Protein AF-A0A1G2TMY6-F1 (afdb_monomer)

Organism: NCBI:txid1802751

Secondary structure (DSSP, 8-state):
--HHHHHHHHHTHHHHHHHHHHHS-EEEEEEEEEEEEEEE--SSS--EEEEEEEEEETTS-EEEEEEEEETHHHHSGGG-------HHHHTTEEEEESS--PPPHHHHHHHHHHHHHHHHHHHHHHHHTTTEEESSEEEEEEEES--TT--TTTEEE--HHHHHH--SGGGB-

Radius of gyration: 19.14 Å; Cα contacts (8 Å, |Δi|>4): 267; chains: 1; bounding box: 51×48×42 Å

Mean predicted aligned error: 6.4 Å

Structure (mmCIF, N/CA/C/O backbone):
data_AF-A0A1G2TMY6-F1
#
_entry.id   AF-A0A1G2TMY6-F1
#
loop_
_atom_site.group_PDB
_atom_site.id
_atom_site.type_symbol
_atom_site.label_atom_id
_atom_site.label_alt_id
_atom_site.label_comp_id
_atom_site.label_asym_id
_atom_site.label_entity_id
_atom_site.label_seq_id
_atom_site.pdbx_PDB_ins_code
_atom_site.Cartn_x
_atom_site.Cartn_y
_atom_site.Cartn_z
_atom_site.occupancy
_atom_site.B_iso_or_equiv
_atom_site.auth_seq_id
_atom_site.auth_comp_id
_atom_site.auth_asym_id
_atom_site.auth_atom_id
_atom_site.pdbx_PDB_model_num
ATOM 1 N N . MET A 1 1 ? -22.319 -30.934 6.526 1.00 60.34 1 MET A N 1
ATOM 2 C CA . MET A 1 1 ? -22.641 -29.942 7.576 1.00 60.34 1 MET A CA 1
ATOM 3 C C . MET A 1 1 ? -23.218 -30.672 8.771 1.00 60.34 1 MET A C 1
ATOM 5 O O . MET A 1 1 ? -24.170 -31.423 8.596 1.00 60.34 1 MET A O 1
ATOM 9 N N . ASP A 1 2 ? -22.634 -30.488 9.951 1.00 83.44 2 ASP A N 1
ATOM 10 C CA . ASP A 1 2 ? -23.089 -31.143 11.178 1.00 83.44 2 ASP A CA 1
ATOM 11 C C . ASP A 1 2 ? -24.296 -30.393 11.778 1.00 83.44 2 ASP A C 1
ATOM 13 O O . ASP A 1 2 ? -24.218 -29.207 12.109 1.00 83.44 2 ASP A O 1
ATOM 17 N N . LYS A 1 3 ? -25.436 -31.083 11.905 1.00 82.94 3 LYS A N 1
ATOM 18 C CA . LYS A 1 3 ? -26.683 -30.517 12.448 1.00 82.94 3 LYS A CA 1
ATOM 19 C C . LYS A 1 3 ? -26.551 -30.120 13.921 1.00 82.94 3 LYS A C 1
ATOM 21 O O . LYS A 1 3 ? -27.228 -29.184 14.348 1.00 82.94 3 LYS A O 1
ATOM 26 N N . ASN A 1 4 ? -25.689 -30.790 14.686 1.00 84.94 4 ASN A N 1
ATOM 27 C CA . ASN A 1 4 ? -25.451 -30.450 16.089 1.00 84.94 4 ASN A CA 1
ATOM 28 C C . ASN A 1 4 ? -24.641 -29.160 16.218 1.00 84.94 4 ASN A C 1
ATOM 30 O O . ASN A 1 4 ? -24.955 -28.332 17.072 1.00 84.94 4 ASN A O 1
ATOM 34 N N . TYR A 1 5 ? -23.676 -28.942 15.321 1.00 82.50 5 TYR A N 1
ATOM 35 C CA . TYR A 1 5 ? -22.925 -27.690 15.249 1.00 82.50 5 TYR A CA 1
ATOM 36 C C . TYR A 1 5 ? -23.848 -26.493 14.983 1.00 82.50 5 TYR A C 1
ATOM 38 O O . TYR A 1 5 ? -23.837 -25.534 15.750 1.00 82.50 5 TYR A O 1
ATOM 46 N N . ILE A 1 6 ? -24.718 -26.577 13.966 1.00 81.69 6 ILE A N 1
ATOM 47 C CA . ILE A 1 6 ? -25.663 -25.494 13.631 1.00 81.69 6 ILE A CA 1
ATOM 48 C C . ILE A 1 6 ? -26.624 -25.222 14.795 1.00 81.69 6 ILE A C 1
ATOM 50 O O . ILE A 1 6 ? -26.871 -24.070 15.141 1.00 81.69 6 ILE A O 1
ATOM 54 N N . ARG A 1 7 ? -27.154 -26.273 15.432 1.00 87.56 7 ARG A N 1
ATOM 55 C CA . ARG A 1 7 ? -28.088 -26.127 16.557 1.00 87.56 7 ARG A CA 1
ATOM 56 C C . ARG A 1 7 ? -27.420 -25.489 17.781 1.00 87.56 7 ARG A C 1
ATOM 58 O O . ARG A 1 7 ? -28.053 -24.674 18.446 1.00 87.56 7 ARG A O 1
ATOM 65 N N . ASN A 1 8 ? -26.162 -25.827 18.062 1.00 84.50 8 ASN A N 1
ATOM 66 C CA . ASN A 1 8 ? -25.393 -25.205 19.142 1.00 84.50 8 ASN A CA 1
ATOM 67 C C . ASN A 1 8 ? -25.016 -23.756 18.814 1.00 84.50 8 ASN A C 1
ATOM 69 O O . ASN A 1 8 ? -25.155 -22.894 19.677 1.00 84.50 8 ASN A O 1
ATOM 73 N N . TRP A 1 9 ? -24.619 -23.469 17.569 1.00 83.00 9 TRP A N 1
ATOM 74 C CA . TRP A 1 9 ? -24.350 -22.103 17.122 1.00 83.00 9 TRP A CA 1
ATOM 75 C C . TRP A 1 9 ? -25.597 -21.225 17.247 1.00 83.00 9 TRP A C 1
ATOM 77 O O . TRP A 1 9 ? -25.520 -20.161 17.837 1.00 83.00 9 TRP A O 1
ATOM 87 N N . LEU A 1 10 ? -26.766 -21.695 16.797 1.00 87.06 10 LEU A N 1
ATOM 88 C CA . LEU A 1 10 ? -28.028 -20.953 16.917 1.00 87.06 10 LEU A CA 1
ATOM 89 C C . LEU A 1 10 ? -28.463 -20.723 18.369 1.00 87.06 10 LEU A C 1
ATOM 91 O O . LEU A 1 10 ? -29.061 -19.694 18.656 1.00 87.06 10 LEU A O 1
ATOM 95 N N . LYS A 1 11 ? -28.184 -21.651 19.292 1.00 92.50 11 LYS A N 1
ATOM 96 C CA . LYS A 1 11 ? -28.481 -21.450 20.722 1.00 92.50 11 LYS A CA 1
ATOM 97 C C . LYS A 1 11 ? -27.582 -20.391 21.357 1.00 92.50 11 LYS A C 1
ATOM 99 O O . LYS A 1 11 ? -28.067 -19.592 22.148 1.00 92.50 11 LYS A O 1
ATOM 104 N N . ASN A 1 12 ? -26.311 -20.363 20.960 1.00 89.81 12 ASN A N 1
ATOM 105 C CA . ASN A 1 12 ? -25.280 -19.504 21.545 1.00 89.81 12 ASN A CA 1
ATOM 106 C C . ASN A 1 12 ? -24.831 -18.404 20.569 1.00 89.81 12 ASN A C 1
ATOM 108 O O . ASN A 1 12 ? -23.6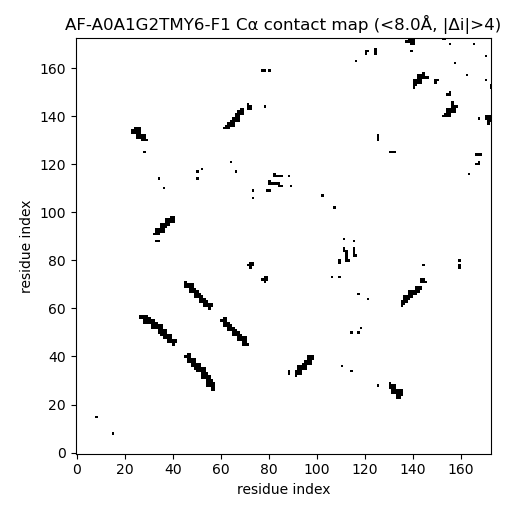82 -17.956 20.611 1.00 89.81 12 ASN A O 1
ATOM 112 N N . TRP A 1 13 ? -25.702 -18.003 19.637 1.00 88.31 13 TRP A N 1
ATOM 113 C CA . TRP A 1 13 ? -25.308 -17.190 18.481 1.00 88.31 13 TRP A CA 1
ATOM 114 C C . TRP A 1 13 ? -24.781 -15.826 18.912 1.00 88.31 13 TRP A C 1
ATOM 116 O O . TRP A 1 13 ? -23.799 -15.351 18.358 1.00 88.31 13 TRP A O 1
ATOM 126 N N . ARG A 1 14 ? -25.394 -15.226 19.939 1.00 86.25 14 ARG A N 1
ATOM 127 C CA . ARG A 1 14 ? -25.012 -13.914 20.464 1.00 86.25 14 ARG A CA 1
ATOM 128 C C . ARG A 1 14 ? -23.621 -13.944 21.090 1.00 86.25 14 ARG A C 1
ATOM 130 O O . ARG A 1 14 ? -22.816 -13.074 20.801 1.00 86.25 14 ARG A O 1
ATOM 137 N N . GLU A 1 15 ? -23.327 -14.945 21.912 1.00 88.12 15 GLU A N 1
ATOM 138 C CA . GLU A 1 15 ? -22.010 -15.117 22.543 1.00 88.12 15 GLU A CA 1
ATOM 139 C C . GLU A 1 15 ? -20.947 -15.482 21.510 1.00 88.12 15 GLU A C 1
ATOM 141 O O . GLU A 1 15 ? -19.846 -14.944 21.533 1.00 88.12 15 GLU A O 1
ATOM 146 N N . SER A 1 16 ? -21.298 -16.346 20.555 1.00 83.44 16 SER A N 1
ATOM 147 C CA . SER A 1 16 ? -20.417 -16.695 19.441 1.00 83.44 16 SER A CA 1
ATOM 148 C C . SER A 1 16 ? -20.110 -15.470 18.581 1.00 83.44 16 SER A C 1
ATO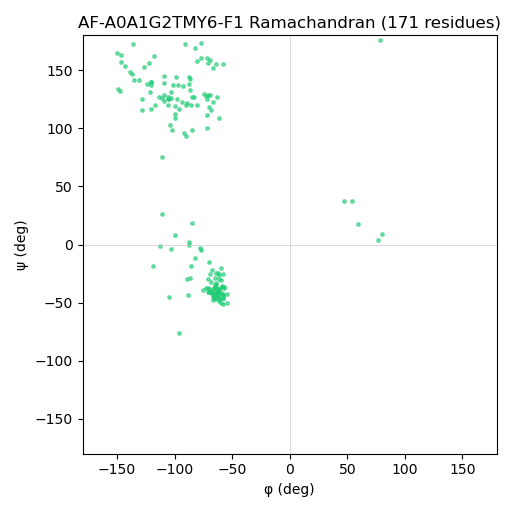M 150 O O . SER A 1 16 ? -18.963 -15.278 18.200 1.00 83.44 16 SER A O 1
ATOM 152 N N . PHE A 1 17 ? -21.109 -14.629 18.305 1.00 80.94 17 PHE A N 1
ATOM 153 C CA . PHE A 1 17 ? -20.954 -13.381 17.563 1.00 80.94 17 PHE A CA 1
ATOM 154 C C . PHE A 1 17 ? -20.111 -12.363 18.328 1.00 80.94 17 PHE A C 1
ATOM 156 O O . PHE A 1 17 ? -19.192 -11.812 17.744 1.00 80.94 17 PHE A O 1
ATOM 163 N N . LEU A 1 18 ? -20.379 -12.136 19.618 1.00 81.94 18 LEU A N 1
ATOM 164 C CA . LEU A 1 18 ? -19.608 -11.193 20.432 1.00 81.94 18 LEU A CA 1
ATOM 165 C C . LEU A 1 18 ? -18.155 -11.635 20.585 1.00 81.94 18 LEU A C 1
ATOM 167 O O . LEU A 1 18 ? -17.267 -10.816 20.410 1.00 81.94 18 LEU A O 1
ATOM 171 N N . ARG A 1 19 ? -17.905 -12.930 20.805 1.00 81.12 19 ARG A N 1
ATOM 172 C CA . ARG A 1 19 ? -16.543 -13.468 20.828 1.00 81.12 19 ARG A CA 1
ATOM 173 C C . ARG A 1 19 ? -15.847 -13.292 19.480 1.00 81.12 19 ARG A C 1
ATOM 175 O O . ARG A 1 19 ? -14.709 -12.858 19.443 1.00 81.12 19 ARG A O 1
ATOM 182 N N . LEU A 1 20 ? -16.530 -13.593 18.372 1.00 77.56 20 LEU A N 1
ATOM 183 C CA . LEU A 1 20 ? -15.977 -13.372 17.032 1.00 77.56 20 LEU A CA 1
ATOM 184 C C . LEU A 1 20 ? -15.730 -11.887 16.754 1.00 77.56 20 LEU A C 1
ATOM 186 O O . LEU A 1 20 ? -14.766 -11.569 16.077 1.00 77.56 20 LEU A O 1
ATOM 190 N N . LEU A 1 21 ? -16.582 -10.996 17.264 1.00 70.88 21 LEU A N 1
ATOM 191 C CA . LEU A 1 21 ? -16.433 -9.549 17.147 1.00 70.88 21 LEU A CA 1
ATOM 192 C C . LEU A 1 21 ? -15.256 -9.036 17.986 1.00 70.88 21 LEU A C 1
ATOM 194 O O . LEU A 1 21 ? -14.507 -8.206 17.496 1.00 70.88 21 LEU A O 1
ATOM 198 N N . GLU A 1 22 ? -15.063 -9.549 19.203 1.00 69.31 22 GLU A N 1
ATOM 199 C CA . GLU A 1 22 ? -13.890 -9.263 20.045 1.00 69.31 22 GLU A CA 1
ATOM 200 C C . GLU A 1 22 ? -12.596 -9.807 19.424 1.00 69.31 22 GLU A C 1
ATOM 202 O O . GLU A 1 22 ? -11.551 -9.162 19.483 1.00 69.31 22 GLU A O 1
ATOM 207 N N . GLU A 1 23 ? -12.658 -10.979 18.790 1.00 74.62 23 GLU A N 1
ATOM 208 C CA . GLU A 1 23 ? -11.549 -11.545 18.017 1.00 74.62 23 GLU A CA 1
ATOM 209 C C . GLU A 1 23 ? -11.283 -10.747 16.725 1.00 74.62 23 GLU A C 1
ATOM 211 O O . GLU A 1 23 ? -10.157 -10.743 16.213 1.00 74.62 23 GLU A O 1
ATOM 216 N N . TYR A 1 24 ? -12.294 -10.047 16.196 1.00 74.94 24 TYR A N 1
ATOM 217 C CA . TYR A 1 24 ? -12.169 -9.207 15.013 1.00 74.94 24 TYR A CA 1
ATOM 218 C C . TYR A 1 24 ? -11.656 -7.824 15.398 1.00 74.94 24 TYR A C 1
ATOM 220 O O . TYR A 1 24 ? -12.396 -6.935 15.804 1.00 74.94 24 TYR A O 1
ATOM 228 N N . LYS A 1 25 ? -10.353 -7.622 15.227 1.00 82.44 25 LYS A N 1
ATOM 229 C CA . LYS A 1 25 ? -9.719 -6.327 15.476 1.00 82.44 25 LYS A CA 1
ATOM 230 C C . LYS A 1 25 ? -10.307 -5.270 14.542 1.00 82.44 25 LYS A C 1
ATOM 232 O O . LYS A 1 25 ? -10.051 -5.302 13.343 1.00 82.44 25 LYS A O 1
ATOM 237 N N . ILE A 1 26 ? -11.101 -4.352 15.078 1.00 87.62 26 ILE A N 1
ATOM 238 C CA . ILE A 1 26 ? -11.600 -3.175 14.363 1.00 87.62 26 ILE A CA 1
ATOM 239 C C . ILE A 1 26 ? -10.813 -1.982 14.886 1.00 87.62 26 ILE A C 1
ATOM 241 O O . ILE A 1 26 ? -10.707 -1.788 16.092 1.00 87.62 26 ILE A O 1
ATOM 245 N N . ARG A 1 27 ? -10.224 -1.220 13.971 1.00 90.25 27 ARG A N 1
ATOM 246 C CA . ARG A 1 27 ? -9.260 -0.164 14.269 1.00 90.25 27 ARG A CA 1
ATOM 247 C C . ARG A 1 27 ? -9.785 1.151 13.722 1.00 90.25 27 ARG A C 1
ATOM 249 O O . ARG A 1 27 ? -10.173 1.201 12.558 1.00 90.25 27 ARG A O 1
ATOM 256 N N . THR A 1 28 ? -9.770 2.207 14.524 1.00 93.88 28 THR A N 1
ATOM 257 C CA . THR A 1 28 ? -10.071 3.564 14.048 1.00 93.88 28 THR A CA 1
ATOM 258 C C . THR A 1 28 ? -8.762 4.301 13.832 1.00 93.88 28 THR A C 1
ATOM 260 O O . THR A 1 28 ? -7.984 4.462 14.767 1.00 93.88 28 THR A O 1
ATOM 263 N N . ILE A 1 29 ? -8.494 4.726 12.599 1.00 95.94 29 ILE A N 1
ATOM 264 C CA . ILE A 1 29 ? -7.271 5.446 12.240 1.00 95.94 29 ILE A CA 1
ATOM 265 C C . ILE A 1 29 ? -7.304 6.862 12.812 1.00 95.94 29 ILE A C 1
ATOM 267 O O . ILE A 1 29 ? -8.203 7.639 12.497 1.00 95.94 29 ILE A O 1
ATOM 271 N N . ALA A 1 30 ? -6.272 7.218 13.576 1.00 94.62 30 ALA A N 1
ATOM 272 C CA . ALA A 1 30 ? -6.125 8.541 14.171 1.00 94.62 30 ALA A CA 1
ATOM 273 C C . ALA A 1 30 ? -5.071 9.393 13.451 1.00 94.62 30 ALA A C 1
ATOM 275 O O . ALA A 1 30 ? -5.292 10.576 13.184 1.00 94.62 30 ALA A O 1
ATOM 276 N N . LYS A 1 31 ? -3.901 8.819 13.138 1.00 95.50 31 LYS A N 1
ATOM 277 C CA . LYS A 1 31 ? -2.760 9.602 12.640 1.00 95.50 31 LYS A CA 1
ATOM 278 C C . LYS A 1 31 ? -1.869 8.821 11.685 1.00 95.50 31 LYS A C 1
ATOM 280 O O . LYS A 1 31 ? -1.426 7.719 11.985 1.00 95.50 31 LYS A O 1
ATOM 285 N N . PHE A 1 32 ? -1.509 9.452 10.571 1.00 96.62 32 PHE A N 1
ATOM 286 C CA . PHE A 1 32 ? -0.489 8.939 9.662 1.00 96.62 32 PHE A CA 1
ATOM 287 C C . PHE A 1 32 ? 0.927 9.073 10.247 1.00 96.62 32 PHE A C 1
ATOM 289 O O . PHE A 1 32 ? 1.356 10.173 10.626 1.00 96.62 32 PHE A O 1
ATOM 296 N N . ASP A 1 33 ? 1.674 7.969 10.262 1.00 96.25 33 ASP A N 1
ATOM 297 C CA . ASP A 1 33 ? 3.036 7.901 10.788 1.00 96.25 33 ASP A CA 1
ATOM 298 C C . ASP A 1 33 ? 4.077 8.054 9.671 1.00 96.25 33 ASP A C 1
ATOM 300 O O . ASP A 1 33 ? 4.631 9.147 9.498 1.00 96.25 33 ASP A O 1
ATOM 304 N N . ARG A 1 34 ? 4.283 6.996 8.875 1.00 97.38 34 ARG A N 1
ATOM 305 C CA . ARG A 1 34 ? 5.352 6.898 7.868 1.00 97.38 34 ARG A CA 1
ATOM 306 C C . ARG A 1 34 ? 4.979 6.021 6.673 1.00 97.38 34 ARG A C 1
ATOM 308 O O . ARG A 1 34 ? 4.051 5.215 6.743 1.00 97.38 34 ARG A O 1
ATOM 315 N N . VAL A 1 35 ? 5.749 6.143 5.591 1.00 98.19 35 VAL A N 1
ATOM 316 C CA . VAL A 1 35 ? 5.754 5.188 4.473 1.00 98.19 35 VAL A CA 1
ATOM 317 C C . VAL A 1 35 ? 7.078 4.442 4.474 1.00 98.19 35 VAL A C 1
ATOM 319 O O . VAL A 1 35 ? 8.133 5.061 4.387 1.00 98.19 35 VAL A O 1
ATOM 322 N N . ARG A 1 36 ? 7.043 3.114 4.477 1.00 97.75 36 ARG A N 1
ATOM 323 C CA . ARG A 1 36 ? 8.222 2.298 4.200 1.00 97.75 36 ARG A CA 1
ATOM 324 C C . ARG A 1 36 ? 8.109 1.691 2.811 1.00 97.75 36 ARG A C 1
ATOM 326 O O . ARG A 1 36 ? 7.139 1.004 2.506 1.00 97.75 36 ARG A O 1
ATOM 333 N N . ILE A 1 37 ? 9.115 1.928 1.980 1.00 97.44 37 ILE A N 1
ATOM 334 C CA . ILE A 1 37 ? 9.255 1.317 0.660 1.00 97.44 37 ILE A CA 1
ATOM 335 C C . ILE A 1 37 ? 10.322 0.234 0.784 1.00 97.44 37 ILE A C 1
ATOM 337 O O . ILE A 1 37 ? 11.519 0.518 0.893 1.00 97.44 37 ILE A O 1
ATOM 341 N N . HIS A 1 38 ? 9.872 -1.016 0.852 1.00 97.00 38 HIS A N 1
ATOM 342 C CA . HIS A 1 38 ? 10.735 -2.178 1.001 1.00 97.00 38 HIS A CA 1
ATOM 343 C C . HIS A 1 38 ? 10.900 -2.916 -0.325 1.00 97.00 38 HIS A C 1
ATOM 345 O O . HIS A 1 38 ? 9.919 -3.300 -0.956 1.00 97.00 38 HIS A O 1
ATOM 351 N N . HIS A 1 39 ? 12.146 -3.126 -0.730 1.00 95.50 39 HIS A N 1
ATOM 352 C CA . HIS A 1 39 ? 12.516 -3.911 -1.900 1.00 95.50 39 HIS A CA 1
ATOM 353 C C . HIS A 1 39 ? 12.956 -5.313 -1.471 1.00 95.50 39 HIS A C 1
ATOM 355 O O . HIS A 1 39 ? 14.013 -5.487 -0.861 1.00 95.50 39 HIS A O 1
ATOM 361 N N . ASP A 1 40 ? 12.117 -6.295 -1.778 1.00 95.38 40 ASP A N 1
ATOM 362 C CA . ASP A 1 40 ? 12.357 -7.717 -1.552 1.00 95.38 40 ASP A CA 1
ATOM 363 C C . ASP A 1 40 ? 12.995 -8.316 -2.803 1.00 95.38 40 ASP A C 1
ATOM 365 O O . ASP A 1 40 ? 12.300 -8.657 -3.768 1.00 95.38 40 ASP A O 1
ATOM 369 N N . VAL A 1 41 ? 14.323 -8.402 -2.775 1.00 91.62 41 VAL A N 1
ATOM 370 C CA . VAL A 1 41 ? 15.115 -9.024 -3.832 1.00 91.62 41 VAL A CA 1
ATOM 371 C C . VAL A 1 41 ? 14.972 -10.533 -3.753 1.00 91.62 41 VAL A C 1
ATOM 373 O O . VAL A 1 41 ? 15.160 -11.122 -2.682 1.00 91.62 41 VAL A O 1
ATOM 376 N N . ARG A 1 42 ? 14.654 -11.166 -4.883 1.00 87.69 42 ARG A N 1
ATOM 377 C CA . ARG A 1 42 ? 14.417 -12.610 -4.965 1.00 87.69 42 ARG A CA 1
ATOM 378 C C . ARG A 1 42 ? 15.389 -13.277 -5.926 1.00 87.69 42 ARG A C 1
ATOM 380 O O . ARG A 1 42 ? 15.704 -12.777 -6.996 1.00 87.69 42 ARG A O 1
ATOM 387 N N . ILE A 1 43 ? 15.864 -14.460 -5.547 1.00 83.88 43 ILE A N 1
ATOM 388 C CA . ILE A 1 43 ? 16.749 -15.260 -6.398 1.00 83.88 43 ILE A CA 1
ATOM 389 C C . ILE A 1 43 ? 15.882 -16.095 -7.346 1.00 83.88 43 ILE A C 1
ATOM 391 O O . ILE A 1 43 ? 15.092 -16.920 -6.891 1.00 83.88 43 ILE A O 1
ATOM 395 N N . GLY A 1 44 ? 16.050 -15.913 -8.658 1.00 80.88 44 GLY A N 1
ATOM 396 C CA . GLY A 1 44 ? 15.386 -16.738 -9.679 1.00 80.88 44 GLY A CA 1
ATOM 397 C C . GLY A 1 44 ? 13.930 -16.364 -9.987 1.00 80.88 44 GLY A C 1
ATOM 398 O O . GLY A 1 44 ? 13.259 -17.090 -10.715 1.00 80.88 44 GLY A O 1
ATOM 399 N N . SER A 1 45 ? 13.440 -15.241 -9.464 1.00 82.31 45 SER A N 1
ATOM 400 C CA . SER A 1 45 ? 12.149 -14.641 -9.816 1.00 82.31 45 SER A CA 1
ATOM 401 C C . SER A 1 45 ? 12.262 -13.127 -9.723 1.00 82.31 45 SER A C 1
ATOM 403 O O . SER A 1 45 ? 13.155 -12.643 -9.038 1.00 82.31 45 SER A O 1
ATOM 405 N N . GLY A 1 46 ? 11.327 -12.399 -10.322 1.00 85.31 46 GLY A N 1
ATOM 406 C CA . GLY A 1 46 ? 11.329 -10.949 -10.218 1.00 85.31 46 GLY A CA 1
ATOM 407 C C . GLY A 1 46 ? 11.051 -10.438 -8.810 1.00 85.31 46 GLY A C 1
ATOM 408 O O . GLY A 1 46 ? 10.365 -11.080 -7.997 1.00 85.31 46 GLY A O 1
ATOM 409 N N . ASP A 1 47 ? 11.603 -9.265 -8.544 1.00 92.81 47 ASP A N 1
ATOM 410 C CA . ASP A 1 47 ? 11.554 -8.631 -7.239 1.00 92.81 47 ASP A CA 1
ATOM 411 C C . ASP A 1 47 ? 10.156 -8.102 -6.911 1.00 92.81 47 ASP A C 1
ATOM 413 O O . ASP A 1 47 ? 9.302 -7.883 -7.778 1.00 92.81 47 ASP A O 1
ATOM 417 N N . ASN A 1 48 ? 9.912 -7.885 -5.617 1.00 94.75 48 ASN A N 1
ATOM 418 C CA . ASN A 1 48 ? 8.696 -7.226 -5.154 1.00 94.75 48 ASN A CA 1
ATOM 419 C C . ASN A 1 48 ? 9.025 -5.956 -4.381 1.00 94.75 48 ASN A C 1
ATOM 421 O O . ASN A 1 48 ? 9.925 -5.917 -3.544 1.00 94.75 48 ASN A O 1
ATOM 425 N N . TYR A 1 49 ? 8.226 -4.928 -4.626 1.00 96.62 49 TYR A N 1
ATOM 426 C CA . TYR A 1 49 ? 8.262 -3.670 -3.907 1.00 96.62 49 TYR A CA 1
ATOM 427 C C . TYR A 1 49 ? 7.017 -3.560 -3.036 1.00 96.62 49 TYR A C 1
ATOM 429 O O . TYR A 1 49 ? 5.884 -3.638 -3.517 1.00 96.62 49 TYR A O 1
ATOM 437 N N . PHE A 1 50 ? 7.233 -3.372 -1.743 1.00 98.00 50 PHE A N 1
ATOM 438 C CA . PHE A 1 50 ? 6.194 -3.212 -0.739 1.00 98.00 50 PHE A CA 1
ATOM 439 C C . PHE A 1 50 ? 6.139 -1.746 -0.333 1.00 98.00 50 PHE A C 1
ATOM 441 O O . PHE A 1 50 ? 7.120 -1.201 0.166 1.00 98.00 50 PHE A O 1
ATOM 448 N N . PHE A 1 51 ? 4.990 -1.115 -0.539 1.00 98.31 51 PHE A N 1
ATOM 449 C CA . PHE A 1 51 ? 4.705 0.239 -0.077 1.00 98.31 51 PHE A CA 1
ATOM 450 C C . PHE A 1 51 ? 3.819 0.120 1.157 1.00 98.31 51 PHE A C 1
ATOM 452 O O . PHE A 1 51 ? 2.617 -0.126 1.045 1.00 98.31 51 PHE A O 1
ATOM 459 N N . GLU A 1 52 ? 4.437 0.223 2.326 1.00 98.38 52 GLU A N 1
ATOM 460 C CA . GLU A 1 52 ? 3.803 0.055 3.628 1.00 98.38 52 GLU A CA 1
ATOM 461 C C . GLU A 1 52 ? 3.490 1.424 4.230 1.00 98.38 52 GLU A C 1
ATOM 463 O O . GLU A 1 52 ? 4.394 2.174 4.592 1.00 98.38 52 GLU A O 1
ATOM 468 N N . TYR A 1 53 ? 2.208 1.743 4.355 1.00 98.25 53 TYR A N 1
ATOM 469 C CA . TYR A 1 53 ? 1.726 2.953 5.013 1.00 98.25 53 TYR A CA 1
ATOM 470 C C . TYR A 1 53 ? 1.362 2.608 6.443 1.00 98.25 53 TYR A C 1
ATOM 472 O O . TYR A 1 53 ? 0.462 1.796 6.659 1.00 98.25 53 TYR A O 1
ATOM 480 N N . TRP A 1 54 ? 2.062 3.210 7.394 1.00 97.81 54 TRP A N 1
ATOM 481 C CA . TRP A 1 54 ? 1.861 2.978 8.815 1.00 97.81 54 TRP A CA 1
ATOM 482 C C . TRP A 1 54 ? 1.046 4.113 9.429 1.00 97.81 54 TRP A C 1
ATOM 484 O O . TRP A 1 54 ? 1.276 5.292 9.143 1.00 97.81 54 TRP A O 1
ATOM 494 N N . TYR A 1 55 ? 0.100 3.741 10.281 1.00 97.50 55 TYR A N 1
ATOM 495 C CA . TYR A 1 55 ? -0.817 4.651 10.951 1.00 97.50 55 TYR A CA 1
ATOM 496 C C . TYR A 1 55 ? -0.955 4.255 12.419 1.00 97.50 55 TYR A C 1
ATOM 498 O O . TYR A 1 55 ? -0.931 3.069 12.739 1.00 97.50 55 TYR A O 1
ATOM 506 N N . TYR A 1 56 ? -1.140 5.244 13.285 1.00 96.81 56 TYR A N 1
ATOM 507 C CA . TYR A 1 56 ? -1.602 5.032 14.652 1.00 96.81 56 TYR A CA 1
ATOM 508 C C . TYR A 1 56 ? -3.128 5.004 14.675 1.00 96.81 56 TYR A C 1
ATOM 510 O O . TYR A 1 56 ? -3.779 5.875 14.079 1.00 96.81 56 TYR A O 1
ATOM 518 N N . GLY A 1 57 ? -3.680 4.007 15.357 1.00 93.94 57 GLY A N 1
ATOM 519 C CA . GLY A 1 57 ? -5.080 3.971 15.751 1.00 93.94 57 GLY A CA 1
ATOM 520 C C . GLY A 1 57 ? -5.363 4.869 16.958 1.00 93.94 57 GLY A C 1
ATOM 521 O O . GLY A 1 57 ? -4.443 5.422 17.560 1.00 93.94 57 GLY A O 1
ATOM 522 N N . GLU A 1 58 ? -6.636 5.011 17.321 1.00 91.94 58 GLU A N 1
ATOM 523 C CA . GLU A 1 58 ? -7.051 5.754 18.525 1.00 91.94 58 GLU A CA 1
ATOM 524 C C . GLU A 1 58 ? -6.458 5.170 19.819 1.00 91.94 58 GLU A C 1
ATOM 526 O O . GLU A 1 58 ? -6.125 5.927 20.728 1.00 91.94 58 GLU A O 1
ATOM 531 N N . ASP A 1 59 ? -6.224 3.856 19.858 1.00 87.75 59 ASP A N 1
ATOM 532 C CA . ASP A 1 59 ? -5.604 3.150 20.988 1.00 87.75 59 ASP A CA 1
ATOM 533 C C . ASP A 1 59 ? -4.055 3.172 20.953 1.00 87.75 59 ASP A C 1
ATOM 535 O O 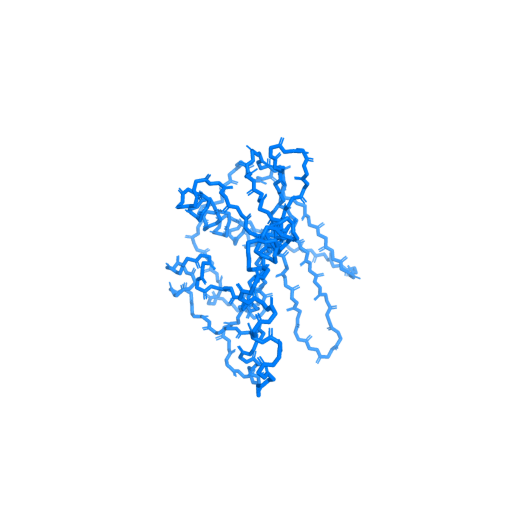. ASP A 1 59 ? -3.400 2.345 21.585 1.00 87.75 59 ASP A O 1
ATOM 539 N N . ASP A 1 60 ? -3.454 4.092 20.184 1.00 88.50 60 ASP A N 1
ATOM 540 C CA . ASP A 1 60 ? -1.997 4.243 19.959 1.00 88.50 60 ASP A CA 1
ATOM 541 C C . ASP A 1 60 ? -1.305 3.005 19.350 1.00 88.50 60 ASP A C 1
ATOM 543 O O . ASP A 1 60 ? -0.085 2.837 19.353 1.00 88.50 60 ASP A O 1
ATOM 547 N N . GLU A 1 61 ? -2.098 2.114 18.771 1.00 88.81 61 GLU A N 1
ATOM 548 C CA . GLU A 1 61 ? -1.618 0.911 18.113 1.00 88.81 61 GLU A CA 1
ATOM 549 C C . GLU A 1 61 ? -1.255 1.155 16.653 1.00 88.81 61 GLU A C 1
ATOM 551 O O . GLU A 1 61 ? -1.924 1.890 15.925 1.00 88.81 61 GLU A O 1
ATOM 556 N N . LEU A 1 62 ? -0.189 0.499 16.204 1.00 94.38 62 LEU A N 1
ATOM 557 C CA . LEU A 1 62 ? 0.316 0.684 14.856 1.00 94.38 62 LEU A CA 1
ATOM 558 C C . LEU A 1 62 ? -0.338 -0.311 13.889 1.00 94.38 62 LEU A C 1
ATOM 560 O O . LEU A 1 62 ? -0.174 -1.525 14.018 1.00 94.38 62 LEU A O 1
ATOM 564 N N . VAL A 1 63 ? -1.026 0.213 12.880 1.00 95.75 63 VAL A N 1
ATOM 565 C CA . VAL A 1 63 ? -1.658 -0.560 11.803 1.00 95.75 63 VAL A CA 1
ATOM 566 C C . VAL A 1 63 ? -1.051 -0.197 10.454 1.00 95.75 63 VAL A C 1
ATOM 568 O O . VAL A 1 63 ? -0.397 0.843 10.312 1.00 95.75 63 VAL A O 1
ATOM 571 N N . ARG A 1 64 ? -1.241 -1.055 9.444 1.00 96.81 64 ARG A N 1
ATOM 572 C CA . ARG A 1 64 ? -0.646 -0.823 8.119 1.00 96.81 64 ARG A CA 1
ATOM 573 C C . ARG A 1 64 ? -1.531 -1.139 6.924 1.00 96.81 64 ARG A C 1
ATOM 575 O O . ARG A 1 64 ? -2.277 -2.113 6.912 1.00 96.81 64 ARG A O 1
ATOM 582 N N . VAL A 1 65 ? -1.329 -0.384 5.852 1.00 98.00 65 VAL A N 1
ATOM 583 C CA . VAL A 1 65 ? -1.828 -0.712 4.510 1.00 98.00 65 VAL A CA 1
ATOM 584 C C . VAL A 1 65 ? -0.632 -0.987 3.607 1.00 98.00 65 VAL A C 1
ATOM 586 O O . VAL A 1 65 ? 0.281 -0.170 3.528 1.00 98.00 65 VAL A O 1
ATOM 589 N N . THR A 1 66 ? -0.611 -2.131 2.925 1.00 98.38 66 THR A N 1
ATOM 590 C CA . THR A 1 66 ? 0.520 -2.561 2.096 1.00 98.38 66 THR A CA 1
ATOM 591 C C . THR A 1 66 ? 0.106 -2.769 0.643 1.00 98.38 66 THR A C 1
ATOM 593 O O . THR A 1 66 ? -0.659 -3.683 0.308 1.00 98.38 66 THR A O 1
ATOM 596 N N . TYR A 1 67 ? 0.691 -1.959 -0.239 1.00 98.31 67 TYR A N 1
ATOM 597 C CA . TYR A 1 67 ? 0.624 -2.158 -1.685 1.00 98.31 67 TYR A CA 1
ATOM 598 C C . TYR A 1 67 ? 1.823 -2.969 -2.148 1.00 98.31 67 TYR A C 1
ATOM 600 O O . TYR A 1 67 ? 2.944 -2.712 -1.709 1.00 98.31 67 TYR A O 1
ATOM 608 N N . ARG A 1 68 ? 1.595 -3.947 -3.025 1.00 97.19 68 ARG A N 1
ATOM 609 C CA . ARG A 1 68 ? 2.662 -4.787 -3.573 1.00 97.19 68 ARG 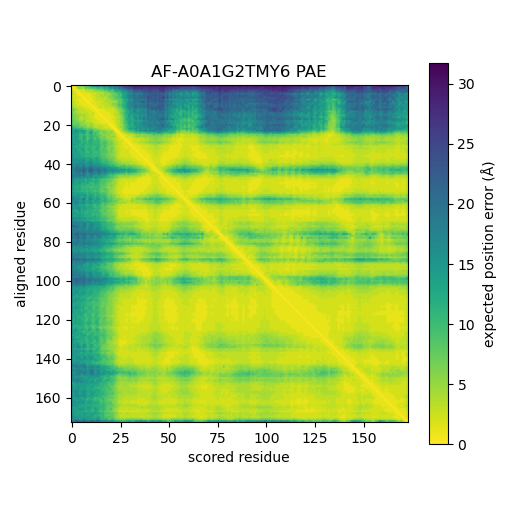A CA 1
ATOM 610 C C . ARG A 1 68 ? 2.751 -4.596 -5.074 1.00 97.19 68 ARG A C 1
ATOM 612 O O . ARG A 1 68 ? 1.790 -4.874 -5.783 1.00 97.19 68 ARG A O 1
ATOM 619 N N . LEU A 1 69 ? 3.906 -4.144 -5.543 1.00 96.06 69 LEU A N 1
ATOM 620 C CA . LEU A 1 69 ? 4.236 -4.066 -6.959 1.00 96.06 69 LEU A CA 1
ATOM 621 C C . LEU A 1 69 ? 5.281 -5.114 -7.299 1.00 96.06 69 LEU A C 1
ATOM 623 O O . LEU A 1 69 ? 6.234 -5.310 -6.549 1.00 96.06 69 LEU A O 1
ATOM 627 N N . TYR A 1 70 ? 5.111 -5.750 -8.445 1.00 95.25 70 TYR A N 1
ATOM 628 C CA . TYR A 1 70 ? 6.162 -6.552 -9.048 1.00 95.25 70 TYR A CA 1
ATOM 629 C C . TYR A 1 70 ? 7.162 -5.656 -9.796 1.00 95.25 70 TYR A C 1
ATOM 631 O O . TYR A 1 70 ? 6.838 -4.523 -10.160 1.00 95.25 70 TYR A O 1
ATOM 639 N N . GLU A 1 71 ? 8.385 -6.144 -10.010 1.00 91.88 71 GLU A N 1
ATOM 640 C CA . GLU A 1 71 ? 9.481 -5.372 -10.617 1.00 91.88 71 GLU A CA 1
ATOM 641 C C . GLU A 1 71 ? 9.184 -4.814 -12.014 1.00 91.88 71 GLU A C 1
ATOM 643 O O . GLU A 1 71 ? 9.751 -3.793 -12.408 1.00 91.88 71 GLU A O 1
ATOM 648 N N . ASP A 1 72 ? 8.270 -5.450 -12.749 1.00 90.94 72 ASP A N 1
ATOM 649 C CA . ASP A 1 72 ? 7.892 -5.064 -14.107 1.00 90.94 72 ASP A CA 1
ATOM 650 C C . ASP A 1 72 ? 7.388 -3.615 -14.170 1.00 90.94 72 ASP A C 1
ATOM 652 O O . ASP A 1 72 ? 7.763 -2.857 -15.066 1.00 90.94 72 ASP A O 1
ATOM 656 N N . TRP A 1 73 ? 6.652 -3.175 -13.151 1.00 92.56 73 TRP A N 1
ATOM 657 C CA . TRP A 1 73 ? 6.219 -1.788 -13.001 1.00 92.56 73 TRP A CA 1
ATOM 658 C C . TRP A 1 73 ? 7.368 -0.791 -12.882 1.00 92.56 73 TRP A C 1
ATOM 660 O O . TRP A 1 73 ? 7.217 0.369 -13.272 1.00 92.56 73 TRP A O 1
ATOM 670 N N . ILE A 1 74 ? 8.509 -1.209 -12.337 1.00 88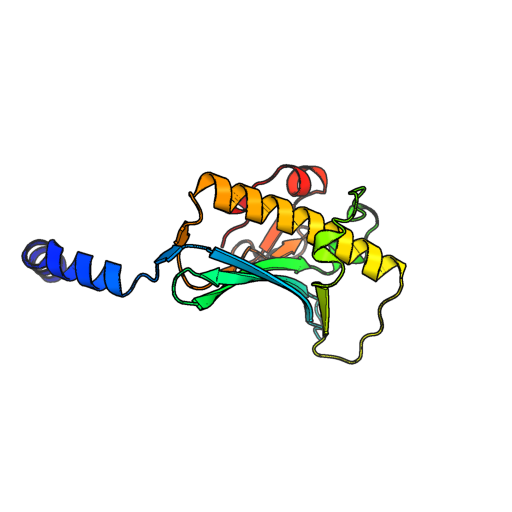.50 74 ILE A N 1
ATOM 671 C CA . ILE A 1 74 ? 9.670 -0.345 -12.120 1.00 88.50 74 ILE A CA 1
ATOM 672 C C . ILE A 1 74 ? 10.576 -0.342 -13.347 1.00 88.50 74 ILE A C 1
ATOM 674 O O . ILE A 1 74 ? 10.968 0.738 -13.792 1.00 88.50 74 ILE A O 1
ATOM 678 N N . ILE A 1 75 ? 10.821 -1.509 -13.940 1.00 84.75 75 ILE A N 1
ATOM 679 C CA . ILE A 1 75 ? 11.734 -1.679 -15.075 1.00 84.75 75 ILE A CA 1
ATOM 680 C C . ILE A 1 75 ? 11.110 -1.165 -16.379 1.00 84.75 75 ILE A C 1
ATOM 682 O O . ILE A 1 75 ? 11.794 -0.531 -17.185 1.00 84.75 75 ILE A O 1
ATOM 686 N N . TYR A 1 76 ? 9.810 -1.387 -16.599 1.00 83.00 76 TYR A N 1
ATOM 687 C CA . TYR A 1 76 ? 9.167 -0.999 -17.852 1.00 83.00 76 TYR A CA 1
ATOM 688 C C . TYR A 1 76 ? 8.659 0.444 -17.832 1.00 83.00 76 TYR A C 1
ATOM 690 O O . TYR A 1 76 ? 8.049 0.929 -16.872 1.00 83.00 76 TYR A O 1
ATOM 698 N N . GLY A 1 77 ? 8.881 1.142 -18.950 1.00 78.50 77 GLY A N 1
ATOM 699 C CA . GLY A 1 77 ? 8.486 2.540 -19.128 1.00 78.50 77 GLY A CA 1
ATOM 700 C C . GLY A 1 77 ? 6.972 2.766 -19.082 1.00 78.50 77 GLY A C 1
ATOM 701 O O . GLY A 1 77 ? 6.530 3.849 -18.704 1.00 78.50 77 GLY A O 1
ATOM 702 N N . GLU A 1 78 ? 6.167 1.746 -19.384 1.00 82.62 78 GLU A N 1
ATOM 703 C CA . GLU A 1 78 ? 4.706 1.791 -19.235 1.00 82.62 78 GLU A CA 1
ATOM 704 C C . GLU A 1 78 ? 4.269 2.021 -17.779 1.00 82.62 78 GLU A C 1
ATOM 706 O O . GLU A 1 78 ? 3.215 2.613 -17.532 1.00 82.62 78 GLU A O 1
ATOM 711 N N . GLY A 1 79 ? 5.102 1.623 -16.812 1.00 81.38 79 GLY A N 1
ATOM 712 C CA . GLY A 1 79 ? 4.903 1.916 -15.398 1.00 81.38 79 GLY A CA 1
ATOM 713 C C . GLY A 1 79 ? 5.292 3.341 -14.995 1.00 81.38 79 GLY A C 1
ATOM 714 O O . GLY A 1 79 ? 5.096 3.743 -13.853 1.00 81.38 79 GLY A O 1
ATOM 715 N N . ASN A 1 80 ? 5.829 4.169 -15.894 1.00 88.88 80 ASN A N 1
ATOM 716 C CA . ASN A 1 80 ? 6.168 5.545 -15.537 1.00 88.88 80 ASN A CA 1
ATOM 717 C C . ASN A 1 80 ? 4.895 6.360 -15.289 1.00 88.88 80 ASN A C 1
ATOM 719 O O . ASN A 1 80 ? 4.083 6.595 -16.193 1.00 88.88 80 ASN A O 1
ATOM 723 N N . LEU A 1 81 ? 4.723 6.816 -14.051 1.00 89.12 81 LEU A N 1
ATOM 724 C CA . LEU A 1 81 ? 3.615 7.668 -13.647 1.00 89.12 81 LEU A CA 1
ATOM 725 C C . LEU A 1 81 ? 3.966 9.141 -13.877 1.00 89.12 81 LEU A C 1
ATOM 727 O O . LEU A 1 81 ? 5.100 9.572 -13.692 1.00 89.12 81 LEU A O 1
ATOM 731 N N . ILE A 1 82 ? 2.970 9.934 -14.270 1.00 88.12 82 ILE A N 1
ATOM 732 C CA . ILE A 1 82 ? 3.082 11.396 -14.331 1.00 88.12 82 ILE A CA 1
ATOM 733 C C . ILE A 1 82 ? 2.175 11.932 -13.229 1.00 88.12 82 ILE A C 1
ATOM 735 O O . ILE A 1 82 ? 1.042 12.332 -13.469 1.00 88.12 82 ILE A O 1
ATOM 739 N N . ILE A 1 83 ? 2.651 11.807 -11.992 1.00 89.81 83 ILE A N 1
ATOM 740 C CA . ILE A 1 83 ? 1.965 12.271 -10.785 1.00 89.81 83 ILE A CA 1
ATOM 741 C C . ILE A 1 83 ? 2.916 13.210 -10.049 1.00 89.81 83 ILE A C 1
ATOM 743 O O . ILE A 1 83 ? 4.119 12.945 -9.971 1.00 89.81 83 ILE A O 1
ATOM 747 N N . GLU A 1 84 ? 2.373 14.311 -9.540 1.00 93.25 84 GLU A N 1
ATOM 748 C CA . GLU A 1 84 ? 3.089 15.221 -8.652 1.00 93.25 84 GLU A CA 1
ATOM 749 C C . GLU A 1 84 ? 3.320 14.548 -7.297 1.00 93.25 84 GLU A C 1
ATOM 751 O O . GLU A 1 84 ? 2.382 14.016 -6.702 1.00 93.25 84 GLU A O 1
ATOM 756 N N . ILE A 1 85 ? 4.568 14.562 -6.829 1.00 93.56 85 ILE A N 1
ATOM 757 C CA . ILE A 1 85 ? 4.961 13.955 -5.557 1.00 93.56 85 ILE A CA 1
ATOM 758 C C . ILE A 1 85 ? 4.397 14.791 -4.407 1.00 93.56 85 ILE A C 1
ATOM 760 O O . ILE A 1 85 ? 4.608 16.002 -4.351 1.00 93.56 85 ILE A O 1
ATOM 764 N N . ASP A 1 86 ? 3.709 14.135 -3.474 1.00 92.56 86 ASP A N 1
ATOM 765 C CA . ASP A 1 86 ? 3.225 14.785 -2.262 1.00 92.56 86 ASP A CA 1
ATOM 766 C C . ASP A 1 86 ? 4.397 15.088 -1.320 1.00 92.56 86 ASP A C 1
ATOM 768 O O . ASP A 1 86 ? 5.011 14.187 -0.741 1.00 92.56 86 ASP A O 1
ATOM 772 N N . ARG A 1 87 ? 4.701 16.379 -1.156 1.00 88.94 87 ARG A N 1
ATOM 773 C CA . ARG A 1 87 ? 5.790 16.862 -0.294 1.00 88.94 87 ARG A CA 1
ATOM 774 C C . ARG A 1 87 ? 5.583 16.497 1.176 1.00 88.94 87 ARG A C 1
ATOM 776 O O . ARG A 1 87 ? 6.559 16.361 1.906 1.00 88.94 87 ARG A O 1
ATOM 783 N N . ASN A 1 88 ? 4.343 16.267 1.615 1.00 88.75 88 ASN A N 1
ATOM 784 C CA . ASN A 1 88 ? 4.067 15.845 2.991 1.00 88.75 88 ASN A CA 1
ATOM 785 C C . ASN A 1 88 ? 4.593 14.433 3.282 1.00 88.75 88 ASN A C 1
ATOM 787 O O . ASN A 1 88 ? 4.834 14.089 4.439 1.00 88.75 88 ASN A O 1
ATOM 791 N N . LEU A 1 89 ? 4.790 13.617 2.241 1.00 91.19 89 LEU A N 1
ATOM 792 C CA . LEU A 1 89 ? 5.381 12.287 2.365 1.00 91.19 89 LEU A CA 1
ATOM 793 C C . LEU A 1 89 ? 6.911 12.321 2.319 1.00 91.19 89 LEU A C 1
ATOM 795 O O . LEU A 1 89 ? 7.544 11.362 2.744 1.00 91.19 89 LEU A O 1
ATOM 799 N N . GLU A 1 90 ? 7.524 13.394 1.816 1.00 81.75 90 GLU A N 1
ATOM 800 C CA . GLU A 1 90 ? 8.942 13.417 1.440 1.00 81.75 90 GLU A CA 1
ATOM 801 C C . GLU A 1 90 ? 9.882 13.059 2.597 1.00 81.75 90 GLU A C 1
ATOM 803 O O . GLU A 1 90 ? 10.766 12.219 2.421 1.00 81.75 90 GLU A O 1
ATOM 808 N N . ASN A 1 91 ? 9.611 13.613 3.783 1.00 88.19 91 ASN A N 1
ATOM 809 C CA . ASN A 1 91 ? 10.370 13.372 5.017 1.00 88.19 91 ASN A CA 1
ATOM 810 C C . ASN A 1 91 ? 9.885 12.148 5.812 1.00 88.19 91 ASN A C 1
ATOM 812 O O . ASN A 1 91 ? 10.411 11.858 6.882 1.00 88.19 91 ASN A O 1
ATOM 816 N N . LYS A 1 92 ? 8.853 11.457 5.320 1.00 95.38 92 LYS A N 1
ATOM 817 C CA . LYS A 1 92 ? 8.222 10.299 5.966 1.00 95.38 92 LYS A CA 1
ATOM 818 C C . LYS A 1 92 ? 8.443 8.998 5.196 1.00 95.38 92 LYS A C 1
ATOM 820 O O . LYS A 1 92 ? 7.943 7.959 5.620 1.00 95.38 92 LYS A O 1
ATOM 825 N N . ILE A 1 93 ? 9.133 9.058 4.055 1.00 96.88 93 ILE A N 1
ATOM 826 C CA . ILE A 1 93 ? 9.464 7.891 3.241 1.00 96.88 93 ILE A CA 1
ATOM 827 C C . ILE A 1 93 ? 10.800 7.312 3.698 1.00 96.88 93 ILE A C 1
ATOM 829 O O . ILE A 1 93 ? 11.840 7.962 3.621 1.00 96.88 93 ILE A O 1
ATOM 833 N N . GLU A 1 94 ? 10.765 6.047 4.092 1.00 96.56 94 GLU A N 1
ATOM 834 C CA . GLU A 1 94 ? 11.929 5.242 4.433 1.00 96.56 94 GLU A CA 1
ATOM 835 C C . GLU A 1 94 ? 12.158 4.183 3.354 1.00 96.56 94 GLU A C 1
ATOM 837 O O . GLU A 1 94 ? 11.256 3.412 3.017 1.00 96.56 94 GLU A O 1
ATOM 842 N N . PHE A 1 95 ? 13.380 4.102 2.832 1.00 95.19 95 PHE A N 1
ATOM 843 C CA . PHE A 1 95 ? 13.770 3.052 1.894 1.00 95.19 95 PHE A CA 1
ATOM 844 C C . PHE A 1 95 ? 14.484 1.920 2.624 1.00 95.19 95 PHE A C 1
ATOM 846 O O . PHE A 1 95 ? 15.363 2.152 3.451 1.00 95.19 95 PHE A O 1
ATOM 853 N N . SER A 1 96 ? 14.151 0.678 2.282 1.00 95.25 96 SER A N 1
ATOM 854 C CA . SER A 1 96 ? 14.853 -0.496 2.805 1.00 95.25 96 SER A CA 1
ATOM 855 C C . SER A 1 96 ? 14.897 -1.620 1.774 1.00 95.25 96 SER A C 1
ATOM 857 O O . SER A 1 96 ? 14.045 -1.685 0.894 1.00 95.25 96 SER A O 1
ATOM 859 N N . SER A 1 97 ? 15.860 -2.529 1.899 1.00 94.81 97 SER A N 1
ATOM 860 C CA . SER A 1 97 ? 15.946 -3.737 1.075 1.00 94.81 97 SER A CA 1
ATOM 861 C C . SER A 1 97 ? 16.456 -4.908 1.911 1.00 94.81 97 SER A C 1
ATOM 863 O O . SER A 1 97 ? 17.137 -4.701 2.916 1.00 94.81 97 SER A O 1
ATOM 865 N N . ASN A 1 98 ? 16.098 -6.129 1.517 1.00 93.81 98 ASN A N 1
ATOM 866 C CA . ASN A 1 98 ? 16.650 -7.362 2.084 1.00 93.81 98 ASN A CA 1
ATOM 867 C C . ASN A 1 98 ? 18.071 -7.679 1.555 1.00 93.81 98 ASN A C 1
ATOM 869 O O . ASN A 1 98 ? 18.705 -8.620 2.029 1.00 93.81 98 ASN A O 1
ATOM 873 N N . SER A 1 99 ? 18.585 -6.894 0.601 1.00 90.50 99 SER A N 1
ATOM 874 C CA . SER A 1 99 ? 19.922 -7.043 0.025 1.00 90.50 99 SER A CA 1
ATOM 875 C C . SER A 1 99 ? 20.636 -5.689 -0.114 1.00 90.50 99 SER A C 1
ATOM 877 O O . SER A 1 99 ? 20.063 -4.624 0.132 1.00 90.50 99 SER A O 1
ATOM 879 N N . ARG A 1 100 ? 21.925 -5.708 -0.482 1.00 85.75 100 ARG A N 1
ATOM 880 C CA . ARG A 1 100 ? 22.658 -4.476 -0.808 1.00 85.75 100 ARG A CA 1
ATOM 881 C C . ARG A 1 100 ? 22.157 -3.938 -2.144 1.00 85.75 100 ARG A C 1
ATOM 883 O O . ARG A 1 100 ? 22.594 -4.396 -3.193 1.00 85.75 100 ARG A O 1
ATOM 890 N N . TYR A 1 101 ? 21.288 -2.939 -2.080 1.00 84.81 101 TYR A N 1
ATOM 891 C CA . TYR A 1 101 ? 20.716 -2.292 -3.252 1.00 84.81 101 TYR A CA 1
ATOM 892 C C . TYR A 1 101 ? 20.878 -0.772 -3.163 1.00 84.81 101 TYR A C 1
ATOM 894 O O . TYR A 1 101 ? 20.478 -0.139 -2.182 1.00 84.81 101 TYR A O 1
ATOM 902 N N . SER A 1 102 ? 21.493 -0.197 -4.196 1.00 84.25 102 SER A N 1
ATOM 903 C CA . SER A 1 102 ? 21.599 1.247 -4.386 1.00 84.25 102 SER A CA 1
ATOM 904 C C . SER A 1 102 ? 20.588 1.662 -5.439 1.00 84.25 102 SER A C 1
ATOM 906 O O . SER A 1 102 ? 20.533 1.059 -6.505 1.00 84.25 102 SER A O 1
ATOM 908 N N . ARG A 1 103 ? 19.809 2.698 -5.142 1.00 90.25 103 ARG A N 1
ATOM 909 C CA . ARG A 1 103 ? 18.789 3.226 -6.051 1.00 90.25 103 ARG A CA 1
ATOM 910 C C . ARG A 1 103 ? 19.341 4.440 -6.771 1.00 90.25 103 ARG A C 1
ATOM 912 O O . ARG A 1 103 ? 20.067 5.239 -6.181 1.00 90.25 103 ARG A O 1
ATOM 919 N N . THR A 1 104 ? 18.966 4.588 -8.028 1.00 92.06 104 THR A N 1
ATOM 920 C CA . THR A 1 104 ? 19.180 5.816 -8.789 1.00 92.06 104 THR A CA 1
ATOM 921 C C . THR A 1 104 ? 18.163 6.889 -8.390 1.00 92.06 104 THR A C 1
ATOM 923 O O . THR A 1 104 ? 17.083 6.593 -7.873 1.00 92.06 104 THR A O 1
ATOM 926 N N . GLU A 1 105 ? 18.468 8.154 -8.683 1.00 91.69 105 GLU A N 1
ATOM 927 C CA . GLU A 1 105 ? 17.533 9.269 -8.470 1.00 91.69 105 GLU A CA 1
ATOM 928 C C . GLU A 1 105 ? 16.223 9.081 -9.259 1.00 91.69 105 GLU A C 1
ATOM 930 O O . GLU A 1 105 ? 15.135 9.397 -8.776 1.00 91.69 105 GLU A O 1
ATOM 935 N N . ALA A 1 106 ? 16.308 8.501 -10.461 1.00 90.62 106 ALA A N 1
ATOM 936 C CA . ALA A 1 106 ? 15.144 8.203 -11.289 1.00 90.62 106 ALA A CA 1
ATOM 937 C C . ALA A 1 106 ? 14.230 7.146 -10.645 1.00 90.62 106 ALA A C 1
ATOM 939 O O . ALA A 1 106 ? 13.008 7.320 -10.630 1.00 90.62 106 ALA A O 1
ATOM 940 N N . GLU A 1 107 ? 14.807 6.082 -10.078 1.00 91.69 107 GLU A N 1
ATOM 941 C CA . GLU A 1 107 ? 14.056 5.064 -9.335 1.00 91.69 107 GLU A CA 1
ATOM 942 C C . GLU A 1 107 ? 13.419 5.654 -8.076 1.00 91.69 107 GLU A C 1
ATOM 944 O O . GLU A 1 107 ? 12.230 5.450 -7.843 1.00 91.69 107 GLU A O 1
ATOM 949 N N . GLU A 1 108 ? 14.158 6.453 -7.298 1.00 92.81 108 GLU A N 1
ATOM 950 C CA . GLU A 1 108 ? 13.598 7.141 -6.130 1.00 92.81 108 GLU A CA 1
ATOM 951 C C . GLU A 1 108 ? 12.418 8.040 -6.497 1.00 92.81 108 GLU A C 1
ATOM 953 O O . GLU A 1 108 ? 11.371 7.990 -5.845 1.00 92.81 108 GLU A O 1
ATOM 958 N N . LYS A 1 109 ? 12.554 8.836 -7.563 1.00 93.06 109 LYS A N 1
ATOM 959 C CA . LYS A 1 109 ? 11.470 9.679 -8.068 1.00 93.06 109 LYS A CA 1
ATOM 960 C C . LYS A 1 109 ? 10.246 8.837 -8.418 1.00 93.06 109 LYS A C 1
ATOM 962 O O . LYS A 1 109 ? 9.138 9.177 -8.005 1.00 93.06 109 LYS A O 1
ATOM 967 N N . LYS A 1 110 ? 10.440 7.718 -9.120 1.00 93.94 110 LYS A N 1
ATOM 968 C CA . LYS A 1 110 ? 9.362 6.788 -9.479 1.00 93.94 110 LYS A CA 1
ATOM 969 C C . LYS A 1 110 ? 8.693 6.204 -8.233 1.00 93.94 110 LYS A C 1
ATOM 971 O O . LYS A 1 110 ? 7.469 6.255 -8.120 1.00 93.94 110 LYS A O 1
ATOM 976 N N . PHE A 1 111 ? 9.467 5.741 -7.252 1.00 95.12 111 PHE A N 1
ATOM 977 C CA . PHE A 1 111 ? 8.934 5.245 -5.982 1.00 95.12 111 PHE A CA 1
ATOM 978 C C . PHE A 1 111 ? 8.117 6.302 -5.240 1.00 95.12 111 PHE A C 1
ATOM 980 O O . PHE A 1 111 ? 7.035 5.994 -4.751 1.00 95.12 111 PHE A O 1
ATOM 987 N N . ARG A 1 112 ? 8.560 7.562 -5.212 1.00 95.31 112 ARG A N 1
ATOM 988 C CA . ARG A 1 112 ? 7.808 8.666 -4.591 1.00 95.31 112 ARG A CA 1
ATOM 989 C C . ARG A 1 112 ? 6.486 8.962 -5.311 1.00 95.31 112 ARG A C 1
ATOM 991 O O . ARG A 1 112 ? 5.487 9.277 -4.660 1.00 95.31 112 ARG A O 1
ATOM 998 N N . GLN A 1 113 ? 6.438 8.815 -6.636 1.00 95.88 113 GLN A N 1
ATOM 999 C CA . GLN A 1 113 ? 5.195 8.953 -7.406 1.00 95.88 113 GLN A CA 1
ATOM 1000 C C . GLN A 1 113 ? 4.197 7.835 -7.089 1.00 95.88 113 GLN A C 1
ATOM 1002 O O . GLN A 1 113 ? 3.020 8.114 -6.855 1.00 95.88 113 GLN A O 1
ATOM 1007 N N . TYR A 1 114 ? 4.661 6.584 -7.024 1.00 96.75 114 TYR A N 1
ATOM 1008 C CA . TYR A 1 114 ? 3.829 5.464 -6.573 1.00 96.75 114 TYR A CA 1
ATOM 1009 C C . TYR A 1 114 ? 3.387 5.625 -5.125 1.00 96.75 114 TYR A C 1
ATOM 1011 O O . TYR A 1 114 ? 2.221 5.386 -4.816 1.00 96.75 114 TYR A O 1
ATOM 1019 N N . ALA A 1 115 ? 4.288 6.090 -4.257 1.00 97.19 115 ALA A N 1
ATOM 1020 C CA . ALA A 1 115 ? 3.970 6.345 -2.865 1.00 97.19 115 ALA A CA 1
ATOM 1021 C C . ALA A 1 115 ? 2.822 7.358 -2.743 1.00 97.19 115 ALA A C 1
ATOM 1023 O O . ALA A 1 115 ? 1.849 7.150 -2.026 1.00 97.19 115 ALA A O 1
ATOM 1024 N N . THR A 1 116 ? 2.881 8.420 -3.545 1.00 97.31 116 THR A N 1
ATOM 1025 C CA . THR A 1 116 ? 1.817 9.426 -3.608 1.00 97.31 116 THR A CA 1
ATOM 1026 C C . THR A 1 116 ? 0.504 8.847 -4.140 1.00 97.31 116 THR A C 1
ATOM 1028 O O . THR A 1 116 ? -0.559 9.114 -3.579 1.00 97.31 116 THR A O 1
ATOM 1031 N N . LEU A 1 117 ? 0.549 8.043 -5.209 1.00 97.50 117 LEU A N 1
ATOM 1032 C CA . LEU A 1 117 ? -0.644 7.405 -5.772 1.00 97.50 117 LEU A CA 1
ATOM 1033 C C . LEU A 1 117 ? -1.356 6.533 -4.734 1.00 97.50 117 LEU A C 1
ATOM 1035 O O . LEU A 1 117 ? -2.565 6.655 -4.538 1.00 97.50 117 LEU A O 1
ATOM 1039 N N . PHE A 1 118 ? -0.609 5.648 -4.087 1.00 98.06 118 PHE A N 1
ATOM 1040 C CA . PHE A 1 118 ? -1.153 4.697 -3.128 1.00 98.06 118 PHE A CA 1
ATOM 1041 C C . PHE A 1 118 ? -1.586 5.372 -1.832 1.00 98.06 118 PHE A C 1
ATOM 1043 O O . PHE A 1 118 ? -2.655 5.042 -1.329 1.00 98.06 118 PHE A O 1
ATOM 1050 N N . TYR A 1 119 ? -0.853 6.381 -1.356 1.00 97.69 119 TYR A N 1
ATOM 1051 C CA . TYR A 1 119 ? -1.304 7.220 -0.249 1.00 97.69 119 TYR A CA 1
ATOM 1052 C C . TYR A 1 119 ? -2.679 7.832 -0.537 1.00 97.69 119 TYR A C 1
ATOM 1054 O O . TYR A 1 119 ? -3.611 7.645 0.236 1.00 97.69 119 TYR A O 1
ATOM 1062 N N . ARG A 1 120 ? -2.865 8.460 -1.708 1.00 97.38 120 ARG A N 1
ATOM 1063 C CA . ARG A 1 120 ? -4.163 9.039 -2.103 1.00 97.38 120 ARG A CA 1
ATOM 1064 C C . ARG A 1 120 ? -5.289 8.001 -2.150 1.00 97.38 120 ARG A C 1
ATOM 1066 O O . ARG A 1 120 ? -6.421 8.322 -1.789 1.00 97.38 120 ARG A O 1
ATOM 1073 N N . LYS A 1 121 ? -5.004 6.768 -2.587 1.00 97.88 121 LYS A N 1
ATOM 1074 C CA . LYS A 1 121 ? -5.987 5.668 -2.576 1.00 97.88 121 LYS A CA 1
ATOM 1075 C C . LYS A 1 121 ? -6.349 5.247 -1.151 1.00 97.88 121 LYS A C 1
ATOM 1077 O O . LYS A 1 121 ? -7.531 5.068 -0.868 1.00 97.88 121 LYS A O 1
ATOM 1082 N N . THR A 1 122 ? -5.364 5.154 -0.262 1.00 97.25 122 THR A N 1
ATOM 1083 C CA . THR A 1 122 ? -5.572 4.843 1.158 1.00 97.25 122 THR A CA 1
ATOM 1084 C C . THR A 1 122 ? -6.384 5.929 1.863 1.00 97.25 122 THR A C 1
ATOM 1086 O O . THR A 1 122 ? -7.382 5.618 2.504 1.00 97.25 122 THR A O 1
ATOM 1089 N N . GLU A 1 123 ? -6.046 7.205 1.668 1.00 96.19 123 GLU A N 1
ATOM 1090 C CA . GLU A 1 123 ? -6.795 8.327 2.252 1.00 96.19 123 GLU A CA 1
ATOM 1091 C C . GLU A 1 123 ? -8.248 8.359 1.755 1.00 96.19 123 GLU A C 1
ATOM 1093 O O . GLU A 1 123 ? -9.180 8.596 2.526 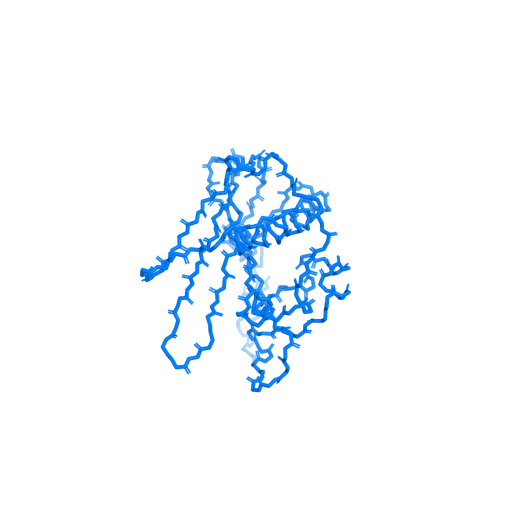1.00 96.19 123 GLU A O 1
ATOM 1098 N N . LYS A 1 124 ? -8.478 8.057 0.469 1.00 97.31 124 LYS A N 1
ATOM 1099 C CA . LYS A 1 124 ? -9.834 7.930 -0.084 1.00 97.31 124 LYS A CA 1
ATOM 1100 C C . LYS A 1 124 ? -10.605 6.774 0.563 1.00 97.31 124 LYS A C 1
ATOM 1102 O O . LYS A 1 124 ? -11.783 6.945 0.880 1.00 97.31 124 LYS A O 1
ATOM 1107 N N . TYR A 1 125 ? -9.959 5.627 0.773 1.00 96.62 125 TYR A N 1
ATOM 1108 C CA . TYR A 1 125 ? -10.552 4.484 1.468 1.00 96.62 125 TYR A CA 1
ATOM 1109 C C . TYR A 1 125 ? -10.922 4.829 2.916 1.00 96.62 125 TYR A C 1
ATOM 1111 O O . TYR A 1 125 ? -12.063 4.604 3.321 1.00 96.62 125 TYR A O 1
ATOM 1119 N N . PHE A 1 126 ? -10.017 5.448 3.680 1.00 96.06 126 PHE A N 1
ATOM 1120 C CA . PHE A 1 126 ? -10.312 5.853 5.057 1.00 96.06 126 PHE A CA 1
ATOM 1121 C C . PHE A 1 126 ? -11.406 6.915 5.121 1.00 96.06 126 PHE A C 1
ATOM 1123 O O . PHE A 1 126 ? -12.291 6.828 5.965 1.00 96.06 126 PHE A O 1
ATOM 1130 N N . LYS A 1 127 ? -11.461 7.851 4.171 1.00 96.69 127 LYS A N 1
ATOM 1131 C CA . LYS A 1 127 ? -12.587 8.789 4.082 1.00 96.69 127 LYS A CA 1
ATOM 1132 C C . LYS A 1 127 ? -13.927 8.080 3.840 1.00 96.69 127 LYS A C 1
ATOM 1134 O O . LYS A 1 127 ? -14.930 8.465 4.429 1.00 96.69 127 LYS A O 1
ATOM 1139 N N . LYS A 1 128 ? -13.956 7.056 2.981 1.00 96.19 128 LYS A N 1
ATOM 1140 C CA . LYS A 1 128 ? -15.158 6.258 2.663 1.00 96.19 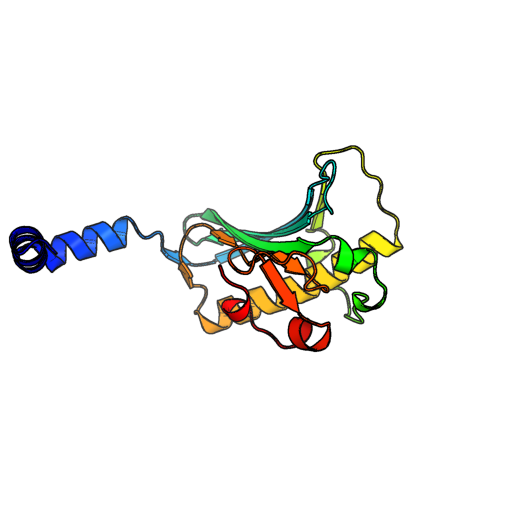128 LYS A CA 1
ATOM 1141 C C . LYS A 1 128 ? -15.628 5.408 3.848 1.00 96.19 128 LYS A C 1
ATOM 1143 O O . LYS A 1 128 ? -16.824 5.183 3.996 1.00 96.19 128 LYS A O 1
ATOM 1148 N N . THR A 1 129 ? -14.697 4.950 4.678 1.00 94.69 129 THR A N 1
ATOM 1149 C CA . THR A 1 129 ? -14.945 4.063 5.827 1.00 94.69 129 THR A CA 1
ATOM 1150 C C . THR A 1 129 ? -15.000 4.800 7.166 1.00 94.69 129 THR A C 1
ATOM 1152 O O . THR A 1 129 ? -15.064 4.158 8.208 1.00 94.69 129 THR A O 1
ATOM 1155 N N . ASN A 1 130 ? -14.992 6.139 7.164 1.00 95.12 130 ASN A N 1
ATOM 1156 C CA . ASN A 1 130 ? -14.914 6.971 8.372 1.00 95.12 130 ASN A CA 1
ATOM 1157 C C . ASN A 1 130 ? -13.714 6.622 9.274 1.00 95.12 130 ASN A C 1
ATOM 1159 O O . ASN A 1 130 ? -13.826 6.618 10.494 1.00 95.12 130 ASN A O 1
ATOM 1163 N N . GLY A 1 131 ? -12.574 6.292 8.667 1.00 93.88 131 GLY A N 1
ATOM 1164 C CA . GLY A 1 131 ? -11.345 5.915 9.362 1.00 93.88 131 GLY A CA 1
ATOM 1165 C C . GLY A 1 131 ? -11.360 4.497 9.929 1.00 93.88 131 GLY A C 1
ATOM 1166 O O . GLY A 1 131 ? -10.395 4.116 10.581 1.00 93.88 131 GLY A O 1
ATOM 1167 N N . VAL A 1 132 ? -12.409 3.706 9.690 1.00 93.31 132 VAL A N 1
ATOM 1168 C CA . VAL A 1 132 ? -12.510 2.341 10.215 1.00 93.31 132 VAL A CA 1
ATOM 1169 C C . VAL A 1 132 ? -11.755 1.358 9.323 1.00 93.31 132 VAL A C 1
ATOM 1171 O O . VAL A 1 132 ? -11.993 1.241 8.120 1.00 93.31 132 VAL A O 1
ATOM 1174 N N . MET A 1 133 ? -10.864 0.593 9.939 1.00 92.00 133 MET A N 1
ATOM 1175 C CA . MET A 1 133 ? -10.065 -0.452 9.321 1.00 92.00 133 MET A CA 1
ATOM 1176 C C . MET A 1 133 ? -10.341 -1.796 9.991 1.00 92.00 133 MET A C 1
ATOM 1178 O O . MET A 1 133 ? -10.427 -1.907 11.212 1.00 92.00 133 MET A O 1
ATOM 1182 N N . LEU A 1 134 ? -10.473 -2.834 9.168 1.00 88.75 134 LEU A N 1
ATOM 1183 C CA . LEU A 1 134 ? -10.629 -4.205 9.632 1.00 88.75 134 LEU A CA 1
ATOM 1184 C C . LEU A 1 134 ? -9.256 -4.881 9.700 1.00 88.75 134 LEU A C 1
ATOM 1186 O O . LEU A 1 134 ? -8.555 -4.981 8.694 1.00 88.75 134 LEU A O 1
ATOM 1190 N N . GLY A 1 135 ? -8.902 -5.373 10.881 1.00 89.25 135 GLY A N 1
ATOM 1191 C CA . GLY A 1 135 ? -7.611 -5.968 11.195 1.00 89.25 135 GLY A CA 1
ATOM 1192 C C . GLY A 1 135 ? -6.498 -4.943 11.423 1.00 89.25 135 GLY A C 1
ATOM 1193 O O . GLY A 1 135 ? -6.660 -3.743 11.226 1.00 89.25 135 GLY A O 1
ATOM 1194 N N . ASP A 1 136 ? -5.321 -5.446 11.799 1.00 91.44 136 ASP A N 1
ATOM 1195 C CA . ASP A 1 136 ? -4.116 -4.617 11.963 1.00 91.44 136 ASP A CA 1
ATOM 1196 C C . ASP A 1 136 ? -3.397 -4.350 10.624 1.00 91.44 136 ASP A C 1
ATOM 1198 O O . ASP A 1 136 ? -2.470 -3.539 10.549 1.00 91.44 136 ASP A O 1
ATOM 1202 N N . ALA A 1 137 ? -3.779 -5.061 9.554 1.00 94.00 137 ALA A N 1
ATOM 1203 C CA . ALA A 1 137 ? -3.145 -4.941 8.249 1.00 94.00 137 ALA A CA 1
ATOM 1204 C C . ALA A 1 137 ? -4.116 -5.166 7.080 1.00 94.00 137 ALA A C 1
ATOM 1206 O O . ALA A 1 137 ? -4.799 -6.185 7.020 1.00 94.00 137 ALA A O 1
ATOM 1207 N N . ILE A 1 138 ? -4.074 -4.268 6.095 1.00 95.50 138 ILE A N 1
ATOM 1208 C CA . ILE A 1 138 ? -4.665 -4.453 4.766 1.00 95.50 138 ILE A CA 1
ATOM 1209 C C . ILE A 1 138 ? -3.521 -4.733 3.794 1.00 95.50 138 ILE A C 1
ATOM 1211 O O . ILE A 1 138 ? -2.578 -3.950 3.700 1.00 95.50 138 ILE A O 1
ATOM 1215 N N . ILE A 1 139 ? -3.584 -5.844 3.059 1.00 96.25 139 ILE A N 1
ATOM 1216 C CA . ILE A 1 139 ? -2.529 -6.245 2.121 1.00 96.25 139 ILE A CA 1
ATOM 1217 C C . ILE A 1 139 ? -3.152 -6.536 0.759 1.00 96.25 139 ILE A C 1
ATOM 1219 O O . ILE A 1 139 ? -3.907 -7.492 0.594 1.00 96.25 139 ILE A O 1
ATOM 1223 N N . THR A 1 140 ? -2.786 -5.729 -0.232 1.00 97.38 140 THR A N 1
ATOM 1224 C CA . THR A 1 140 ? -3.231 -5.899 -1.625 1.00 97.38 140 THR A CA 1
ATOM 1225 C C . THR A 1 140 ? -2.628 -7.145 -2.272 1.00 97.38 140 THR A C 1
ATOM 1227 O O . THR A 1 140 ? -1.573 -7.621 -1.841 1.00 97.38 140 THR A O 1
ATOM 1230 N N . LYS A 1 141 ? -3.238 -7.675 -3.336 1.00 96.44 141 LYS A N 1
ATOM 1231 C CA . LYS A 1 141 ? -2.579 -8.598 -4.275 1.00 96.44 141 LYS A CA 1
ATOM 1232 C C . LYS A 1 141 ? -1.342 -7.944 -4.895 1.00 96.44 141 LYS A C 1
ATOM 1234 O O . LYS A 1 141 ? -1.240 -6.725 -4.969 1.00 96.44 141 LYS A O 1
ATOM 1239 N N . VAL A 1 142 ? -0.392 -8.760 -5.345 1.00 96.25 142 VAL A N 1
ATOM 1240 C CA . VAL A 1 142 ? 0.779 -8.264 -6.079 1.00 96.25 142 VAL A CA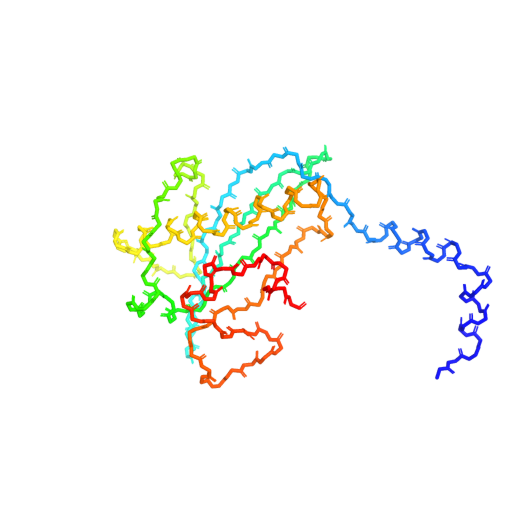 1
ATOM 1241 C C . VAL A 1 142 ? 0.327 -7.781 -7.452 1.00 96.25 142 VAL A C 1
ATOM 1243 O O . VAL A 1 142 ? -0.192 -8.561 -8.250 1.00 96.25 142 VAL A O 1
ATOM 1246 N N . ILE A 1 143 ? 0.520 -6.499 -7.724 1.00 96.00 143 ILE A N 1
ATOM 1247 C CA . ILE A 1 143 ? 0.130 -5.877 -8.982 1.00 96.00 143 ILE A CA 1
ATOM 1248 C C . ILE A 1 143 ? 1.254 -6.091 -9.994 1.00 96.00 143 ILE A C 1
ATOM 1250 O O . ILE A 1 143 ? 2.413 -5.762 -9.735 1.00 96.00 143 ILE A O 1
ATOM 1254 N N . ARG A 1 144 ? 0.888 -6.630 -11.154 1.00 94.38 144 ARG A N 1
ATOM 1255 C CA . ARG A 1 144 ? 1.768 -6.929 -12.289 1.00 94.38 144 ARG A CA 1
ATOM 1256 C C . ARG A 1 144 ? 1.290 -6.200 -13.535 1.00 94.38 144 ARG A C 1
ATOM 1258 O O . ARG A 1 144 ? 0.108 -5.871 -13.645 1.00 94.38 144 ARG A O 1
ATOM 1265 N N . MET A 1 145 ? 2.201 -5.967 -14.468 1.00 90.75 145 MET A N 1
ATOM 1266 C CA . MET A 1 145 ? 1.872 -5.472 -15.808 1.00 90.75 145 MET A CA 1
ATOM 1267 C C . MET A 1 145 ? 1.605 -6.626 -16.776 1.00 90.75 145 MET A C 1
ATOM 1269 O O . MET A 1 145 ? 0.817 -6.492 -17.709 1.00 90.75 145 MET A O 1
ATOM 1273 N N . THR A 1 146 ? 2.243 -7.774 -16.542 1.00 88.88 146 THR A N 1
ATOM 1274 C CA . THR A 1 146 ? 2.185 -8.939 -17.430 1.00 88.88 146 THR A CA 1
ATOM 1275 C C . THR A 1 146 ? 1.380 -10.087 -16.823 1.00 88.88 146 THR A C 1
ATOM 1277 O O . THR A 1 146 ? 1.411 -10.330 -15.617 1.00 88.88 146 THR A O 1
ATOM 1280 N N . ALA A 1 147 ? 0.667 -10.822 -17.680 1.00 89.88 147 ALA A N 1
ATOM 1281 C CA . ALA A 1 147 ? -0.086 -12.017 -17.293 1.00 89.88 147 ALA A CA 1
ATOM 1282 C C . ALA A 1 147 ? 0.751 -13.308 -17.341 1.00 89.88 147 ALA A C 1
ATOM 1284 O O . ALA A 1 147 ? 0.222 -14.389 -17.079 1.00 89.88 147 ALA A O 1
ATOM 1285 N N . ASP A 1 148 ? 2.040 -13.210 -17.678 1.00 87.12 148 ASP A N 1
ATOM 1286 C CA . ASP A 1 148 ? 2.899 -14.382 -17.794 1.00 87.12 148 ASP A CA 1
ATOM 1287 C C . ASP A 1 148 ? 3.046 -15.097 -16.443 1.00 87.12 148 ASP A C 1
ATOM 1289 O O . ASP A 1 148 ? 3.377 -14.477 -15.422 1.00 87.12 148 ASP A O 1
ATOM 1293 N N . ASN A 1 149 ? 2.757 -16.402 -16.441 1.00 86.56 149 ASN A N 1
ATOM 1294 C CA . ASN A 1 149 ? 2.743 -17.266 -15.257 1.00 86.56 149 ASN A CA 1
ATOM 1295 C C . ASN A 1 149 ? 1.978 -16.666 -14.052 1.00 86.56 149 ASN A C 1
ATOM 1297 O O . ASN A 1 149 ? 2.393 -16.792 -12.898 1.00 86.56 149 ASN A O 1
ATOM 1301 N N . LEU A 1 150 ? 0.867 -15.962 -14.310 1.00 91.12 150 LEU A N 1
ATOM 1302 C CA . LEU A 1 150 ? 0.100 -15.247 -13.287 1.00 91.12 150 LEU A CA 1
ATOM 1303 C C . LEU A 1 150 ? -0.577 -16.195 -12.284 1.00 91.12 150 LEU A C 1
ATOM 1305 O O . LEU A 1 150 ? -1.461 -16.976 -12.635 1.00 91.12 150 LEU A O 1
ATOM 1309 N N . ASN A 1 151 ? -0.269 -16.026 -10.998 1.00 91.69 151 ASN A N 1
ATOM 1310 C CA . ASN A 1 151 ? -1.018 -16.667 -9.918 1.00 91.69 151 ASN A CA 1
ATOM 1311 C C . ASN A 1 151 ? -2.175 -15.767 -9.455 1.00 91.69 151 ASN A C 1
ATOM 1313 O O . ASN A 1 151 ? -2.003 -14.936 -8.566 1.00 91.69 151 ASN A O 1
ATOM 1317 N N . GLN A 1 152 ? -3.374 -15.961 -10.008 1.00 89.81 152 GLN A N 1
ATOM 1318 C CA . GLN A 1 152 ? -4.560 -15.123 -9.742 1.00 89.81 152 GLN A CA 1
ATOM 1319 C C . GLN A 1 152 ? -5.014 -15.077 -8.266 1.00 89.81 152 GLN A C 1
ATOM 1321 O O . GLN A 1 152 ? -5.733 -14.156 -7.856 1.00 89.81 152 GLN A O 1
ATOM 1326 N N . LYS A 1 153 ? -4.603 -16.057 -7.446 1.00 91.00 153 LYS A N 1
ATOM 1327 C CA . LYS A 1 153 ? -4.883 -16.049 -6.000 1.00 91.00 153 LYS A CA 1
ATOM 1328 C C . LYS A 1 153 ? -4.076 -14.981 -5.266 1.00 91.00 153 LYS A C 1
ATOM 1330 O O . LYS A 1 153 ? -4.523 -14.463 -4.250 1.00 91.00 153 LYS A O 1
ATOM 1335 N N . GLU A 1 154 ? -2.893 -14.645 -5.768 1.00 92.19 154 GLU A N 1
ATOM 1336 C CA . GLU A 1 154 ? -1.964 -13.738 -5.091 1.00 92.19 154 GLU A CA 1
ATOM 1337 C C . GLU A 1 154 ? -1.640 -12.476 -5.880 1.00 92.19 154 GLU A C 1
ATOM 1339 O O . GLU A 1 154 ? -1.163 -11.504 -5.293 1.00 92.19 154 GLU A O 1
ATOM 1344 N N . GLN A 1 155 ? -1.889 -12.500 -7.186 1.00 94.88 155 GLN A N 1
ATOM 1345 C CA . GLN A 1 155 ? -1.462 -11.498 -8.145 1.00 94.88 155 GLN A CA 1
ATOM 1346 C C . GLN A 1 155 ? -2.653 -10.988 -8.958 1.00 94.88 155 GLN A C 1
ATOM 1348 O O . GLN A 1 155 ? -3.633 -11.704 -9.177 1.00 94.88 155 GLN A O 1
ATOM 1353 N N . ILE A 1 156 ? -2.544 -9.752 -9.426 1.00 95.62 156 ILE A N 1
ATOM 1354 C CA . ILE A 1 156 ? -3.507 -9.101 -10.311 1.00 95.62 156 ILE A CA 1
ATOM 1355 C C . ILE A 1 156 ? -2.752 -8.386 -11.429 1.00 95.62 156 ILE A C 1
ATOM 1357 O O . ILE A 1 156 ? -1.691 -7.810 -11.195 1.00 95.62 156 ILE A O 1
ATOM 1361 N N . VAL A 1 157 ? -3.291 -8.430 -12.646 1.00 95.31 157 VAL A N 1
ATOM 1362 C CA . VAL A 1 157 ? -2.732 -7.702 -13.7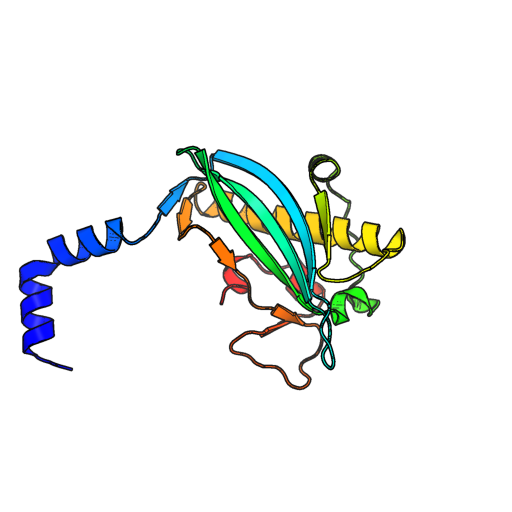91 1.00 95.31 157 VAL A CA 1
ATOM 1363 C C . VAL A 1 157 ? -3.507 -6.417 -13.971 1.00 95.31 157 VAL A C 1
ATOM 1365 O O . VAL A 1 157 ? -4.727 -6.455 -14.119 1.00 95.31 157 VAL A O 1
ATOM 1368 N N . LEU A 1 158 ? -2.801 -5.292 -13.988 1.00 95.06 158 LEU A N 1
ATOM 1369 C CA . LEU A 1 158 ? -3.377 -3.988 -14.282 1.00 95.06 158 LEU A CA 1
ATOM 1370 C C . LEU A 1 158 ? -2.518 -3.278 -15.321 1.00 95.06 158 LEU A C 1
ATOM 1372 O O . LEU A 1 158 ? -1.293 -3.313 -15.267 1.00 95.06 158 LEU A O 1
ATOM 1376 N N . ASN A 1 159 ? -3.172 -2.572 -16.238 1.00 93.00 159 ASN A N 1
ATOM 1377 C CA . ASN A 1 159 ? -2.493 -1.548 -17.021 1.00 93.00 159 ASN A CA 1
ATOM 1378 C C . ASN A 1 159 ? -2.423 -0.235 -16.218 1.00 93.00 159 ASN A C 1
ATOM 1380 O O . ASN A 1 159 ? -3.089 -0.069 -15.190 1.00 93.00 159 ASN A O 1
ATOM 1384 N N . LYS A 1 160 ? -1.643 0.735 -16.703 1.00 93.25 160 LYS A N 1
ATOM 1385 C CA . LYS A 1 160 ? -1.485 2.044 -16.049 1.00 93.25 160 LYS A CA 1
ATOM 1386 C C . LYS A 1 160 ? -2.818 2.760 -15.795 1.00 93.25 160 LYS A C 1
ATOM 1388 O O . LYS A 1 160 ? -3.006 3.321 -14.720 1.00 93.25 160 LYS A O 1
ATOM 1393 N N . SER A 1 161 ? -3.744 2.748 -16.755 1.00 93.25 161 SER A N 1
ATOM 1394 C CA . SER A 1 161 ? -5.045 3.421 -16.613 1.00 93.25 161 SER A CA 1
ATOM 1395 C C . SER A 1 161 ? -5.909 2.772 -15.523 1.00 93.25 161 SER A C 1
ATOM 1397 O O . SER A 1 161 ? -6.491 3.472 -14.690 1.00 93.25 161 SER A O 1
ATOM 1399 N N . ALA A 1 162 ? -5.921 1.441 -15.468 1.00 95.06 162 ALA A N 1
ATOM 1400 C CA . ALA A 1 162 ? -6.614 0.671 -14.444 1.00 95.06 162 ALA A CA 1
ATOM 1401 C C . ALA A 1 162 ? -6.005 0.919 -13.056 1.00 95.06 162 ALA A C 1
ATOM 1403 O O . ALA A 1 162 ? -6.737 1.204 -12.114 1.00 95.06 162 ALA A O 1
ATOM 1404 N N . LEU A 1 163 ? -4.671 0.931 -12.937 1.00 95.50 163 LEU A N 1
ATOM 1405 C CA . LEU A 1 163 ? -4.000 1.252 -11.674 1.00 95.50 163 LEU A CA 1
ATOM 1406 C C . LEU A 1 163 ? -4.321 2.674 -11.191 1.00 95.50 163 LEU A C 1
ATOM 1408 O O . LEU A 1 163 ? -4.480 2.906 -9.994 1.00 95.50 163 LEU A O 1
ATOM 1412 N N . LEU A 1 164 ? -4.423 3.646 -12.098 1.00 95.25 164 LEU A N 1
ATOM 1413 C CA . LEU A 1 164 ? -4.774 5.020 -11.736 1.00 95.25 164 LEU A CA 1
ATOM 1414 C C . LEU A 1 164 ? -6.223 5.130 -11.242 1.00 95.25 164 LEU A C 1
ATOM 1416 O O . LEU A 1 164 ? -6.467 5.820 -10.252 1.00 95.25 164 LEU A O 1
ATOM 1420 N N . SER A 1 165 ? -7.155 4.424 -11.882 1.00 95.06 165 SER A N 1
ATOM 1421 C CA . SER A 1 165 ? -8.597 4.544 -11.624 1.00 95.06 165 SER A CA 1
ATOM 1422 C C . SER A 1 165 ? -9.129 3.669 -10.487 1.00 95.06 165 SER A C 1
ATOM 1424 O O . SER A 1 165 ? -10.090 4.081 -9.840 1.00 95.06 165 SER A O 1
ATOM 1426 N N . CYS A 1 166 ? -8.512 2.517 -10.207 1.00 95.62 166 CYS A N 1
ATOM 1427 C CA . CYS A 1 166 ? -9.007 1.576 -9.198 1.00 95.62 166 CYS A CA 1
ATOM 1428 C C . CYS A 1 166 ? -9.001 2.157 -7.773 1.00 95.62 166 CYS A C 1
ATOM 1430 O O . CYS A 1 166 ? -8.210 3.046 -7.438 1.00 95.62 166 CYS A O 1
ATOM 1432 N N . GLU A 1 167 ? -9.851 1.634 -6.901 1.00 96.81 167 GLU A N 1
ATOM 1433 C CA . GLU A 1 167 ? -9.818 1.910 -5.465 1.00 96.81 167 GLU A CA 1
ATOM 1434 C C . GLU A 1 167 ? -8.935 0.883 -4.738 1.00 96.81 167 GLU A C 1
ATOM 1436 O O . GLU A 1 167 ? -8.439 -0.070 -5.339 1.00 96.81 167 GLU A O 1
ATOM 1441 N N . LEU A 1 168 ? -8.683 1.089 -3.440 1.00 96.44 168 LEU A N 1
ATOM 1442 C CA . LEU A 1 168 ? -7.973 0.099 -2.621 1.00 96.44 168 LEU A CA 1
ATOM 1443 C C . LEU A 1 168 ? -8.755 -1.226 -2.553 1.00 96.44 168 LEU A C 1
ATOM 1445 O O . LEU A 1 168 ? -8.143 -2.288 -2.628 1.00 96.44 168 LEU A O 1
ATOM 1449 N N . ASP A 1 169 ? -10.087 -1.150 -2.477 1.00 93.44 169 ASP A N 1
ATOM 1450 C CA . ASP A 1 169 ? -10.993 -2.304 -2.383 1.00 93.44 169 ASP A CA 1
ATOM 1451 C C . ASP A 1 169 ? -10.822 -3.282 -3.560 1.00 93.44 169 ASP A C 1
ATOM 1453 O O . ASP A 1 169 ? -10.842 -4.497 -3.374 1.00 93.44 169 ASP A O 1
ATOM 1457 N N . ASP A 1 170 ? -10.558 -2.756 -4.760 1.00 94.56 170 ASP A N 1
ATOM 1458 C CA . ASP A 1 170 ? -10.364 -3.543 -5.986 1.00 94.56 170 ASP A CA 1
ATOM 1459 C C . ASP A 1 170 ? -9.052 -4.349 -5.985 1.00 94.56 170 ASP A C 1
ATOM 1461 O O . ASP A 1 170 ? -8.847 -5.234 -6.818 1.00 94.56 170 ASP A O 1
ATOM 1465 N N . LEU A 1 171 ? -8.130 -4.019 -5.076 1.00 94.62 171 LEU A N 1
ATOM 1466 C CA . LEU A 1 171 ? -6.785 -4.585 -5.009 1.00 94.62 171 LEU A CA 1
ATOM 1467 C C . LEU A 1 171 ? -6.632 -5.624 -3.897 1.00 94.62 171 LEU A C 1
ATOM 1469 O O . LEU A 1 171 ? -5.549 -6.196 -3.752 1.00 94.62 171 LEU A O 1
ATOM 1473 N N . LEU A 1 172 ? -7.663 -5.844 -3.083 1.00 89.38 172 LEU A N 1
ATOM 1474 C CA . LEU A 1 172 ? -7.581 -6.710 -1.910 1.00 89.38 172 LEU A CA 1
ATOM 1475 C C . LEU A 1 172 ? -7.465 -8.197 -2.285 1.00 89.38 172 LEU A C 1
ATOM 1477 O O . LEU A 1 172 ? -7.783 -8.623 -3.400 1.00 89.38 172 LEU A O 1
ATOM 1481 N N . LYS A 1 173 ? -6.909 -8.973 -1.349 1.00 71.69 173 LYS A N 1
ATOM 1482 C CA . LYS A 1 173 ? -6.702 -10.420 -1.480 1.00 71.69 173 LYS A CA 1
ATOM 1483 C C . LYS A 1 173 ? -7.992 -11.208 -1.297 1.00 71.69 173 LYS A C 1
ATOM 1485 O O . LYS A 1 173 ? -8.736 -10.893 -0.347 1.00 71.69 173 LYS A O 1
#

Nearest PDB structures (foldseek):
  4gs3-assembly1_A  TM=4.359E-01  e=1.024E+00  Caldanaerobacter subterraneus subsp. tengcongensis MB4
  3eiv-assembly3_D  TM=3.748E-01  e=9.038E-01  Streptomyces coelicolor
  6rup-assembly1_B-2  TM=4.127E-01  e=4.315E+00  Homo sapiens
  5yun-assembly1_D  TM=3.745E-01  e=7.576E+00  Pseudomonas aeruginosa PAO1

Sequence (173 aa):
MDKNYIRNWLKNWRESFLRLLEEYKIRTIAKFDRVRIHHDVRIGSGDNYFFEYWYYGEDDELVRVTYRLYEDWIIYGEGNLIIEIDRNLENKIEFSSNSRYSRTEAEEKKFRQYATLFYRKTEKYFKKTNGVMLGDAIITKVIRMTADNLNQKEQIVLNKSALLSCELDDLLK

Foldseek 3Di:
DDPVVVVVCVVCVVVVVVVVVVVWDKFFFDFWAAWEWEWEDDDPDFIKTWTWTWTQTPVRDIAIEIAIETCQLQPDPQVQDPADFDPVRVVRYHYYYPDPDDDDPSSVVSVSRVNRQVVVLVVVVCVVVVRIDIDRYFYFAHEYCDPVVDDPVRYDHDGPVCSNPDHSVVGGD

Solvent-accessible surface area (backbone atoms only — not comparable to full-atom values): 9719 Å² total; per-residue (Å²): 134,62,69,66,57,54,53,50,44,67,75,42,40,67,63,53,47,50,51,51,50,71,70,46,49,72,36,45,60,66,44,84,68,39,36,38,42,36,40,46,74,50,89,97,51,80,33,38,37,35,44,34,40,35,28,28,26,75,85,72,44,80,28,37,41,33,46,32,35,32,42,58,42,72,76,38,74,78,47,65,77,94,56,81,62,50,70,87,46,61,88,31,59,43,82,48,56,83,56,99,77,86,79,52,72,70,55,51,51,50,52,42,30,50,50,35,54,52,48,54,34,51,54,52,48,30,65,75,46,76,27,53,36,73,44,61,57,46,57,38,27,35,38,29,68,60,72,77,91,61,51,72,85,53,33,45,70,43,55,63,69,52,61,70,70,54,58,56,80,80,37,52,105

pLDDT: mean 91.27, std 6.45, range [60.34, 98.38]